Protein AF-0000000065800400 (afdb_homodimer)

Radius of gyration: 16.88 Å; Cα contacts (8 Å, |Δi|>4): 220; chains: 2; bounding box: 20×53×29 Å

Foldseek 3Di:
DLLVQLVVLLVVLVVQLVVQLVVLVVVLVVVCVVPVVCNPVSVVVSVVRSVVSSVVSVVSNVVSVVSNVD/DLLVVLVVLLVVLVVQLVVQLVVLVVVLVVVCVVPVVCNPVSVVVSVVRSVVSSVVSVVSNVVSVVSVVD

Solvent-accessible surface area (backbone atoms only — not comparable to full-atom values): 6347 Å² total; per-residue (Å²): 102,29,61,57,13,13,48,51,4,32,50,36,6,50,52,16,30,53,52,17,44,49,49,33,52,50,38,38,52,53,33,27,74,76,38,65,87,44,37,64,63,43,48,51,50,41,65,53,40,43,59,63,19,34,51,43,12,52,51,16,37,52,50,15,53,53,34,54,74,92,109,37,46,38,52,15,16,49,38,21,5,51,20,5,27,52,23,2,46,50,33,21,51,47,44,28,52,38,43,53,45,30,62,74,38,63,90,44,39,67,60,41,50,53,49,40,63,54,49,40,58,61,52,36,49,60,26,53,50,34,39,50,50,16,53,53,32,58,72,90

Organism: Halalkalibacterium halodurans (strain ATCC BAA-125 / DSM 18197 / FERM 7344 / JCM 9153 / C-125) (NCBI:txid272558)

Nearest PDB structures (foldseek):
  4cbk-assembly1_A  TM=9.970E-01  e=1.842E-07  Alkalihalophilus pseudofirmus OF4
  4cbk-assembly1_C  TM=9.980E-01  e=1.959E-07  Alkalihalophilus pseudofirmus OF4
  3zo6-assembly1_F  TM=9.795E-01  e=3.013E-07  Alkalihalophilus pseudofirmus OF4
  6n2d-assembly1_c2  TM=9.740E-01  e=7.378E-06  Bacillus sp. PS3
  6n2d-assembly1_c3  TM=9.505E-01  e=1.003E-05  Bacillus sp. PS3

Structure (mmCIF, N/CA/C/O backbone):
data_AF-0000000065800400-model_v1
#
loop_
_entity.id
_entity.type
_entity.pdbx_description
1 polymer 'ATP synthase subunit c'
#
loop_
_atom_site.group_PDB
_atom_site.id
_atom_site.type_symbol
_atom_site.label_atom_id
_atom_site.label_alt_id
_atom_site.label_comp_id
_atom_site.label_asym_id
_atom_site.label_entity_id
_atom_site.label_seq_id
_atom_site.pdbx_PDB_ins_code
_atom_site.Cartn_x
_atom_site.Cartn_y
_atom_site.Cartn_z
_atom_site.occupancy
_atom_site.B_iso_or_equiv
_atom_site.auth_seq_id
_atom_site.auth_comp_id
_atom_site.auth_asym_id
_atom_site.auth_atom_id
_atom_site.pdbx_PDB_model_num
ATOM 1 N N . MET A 1 1 ? -4.102 -26.75 -3.16 1 82 1 MET A N 1
ATOM 2 C CA . MET A 1 1 ? -2.871 -25.984 -2.945 1 82 1 MET A CA 1
ATOM 3 C C . MET A 1 1 ? -2.996 -24.578 -3.512 1 82 1 MET A C 1
ATOM 5 O O . MET A 1 1 ? -2.715 -23.594 -2.82 1 82 1 MET A O 1
ATOM 9 N N . ASN A 1 2 ? -3.719 -24.391 -4.633 1 87.25 2 ASN A N 1
ATOM 10 C CA . ASN A 1 2 ? -3.908 -23.094 -5.25 1 87.25 2 ASN A CA 1
ATOM 11 C C . ASN A 1 2 ? -4.832 -22.203 -4.414 1 87.25 2 ASN A C 1
ATOM 13 O O . ASN A 1 2 ? -4.566 -21.016 -4.234 1 87.25 2 ASN A O 1
ATOM 17 N N . LEU A 1 3 ? -5.922 -22.891 -3.859 1 91.31 3 LEU A N 1
ATOM 18 C CA . LEU A 1 3 ? -6.871 -22.109 -3.062 1 91.31 3 LEU A CA 1
ATOM 19 C C . LEU A 1 3 ? -6.207 -21.578 -1.793 1 91.31 3 LEU A C 1
ATOM 21 O O . LEU A 1 3 ? -6.449 -20.438 -1.392 1 91.31 3 LEU A O 1
ATOM 25 N N . LEU A 1 4 ? -5.48 -22.422 -1.226 1 94.19 4 LEU A N 1
ATOM 26 C CA . LEU A 1 4 ? -4.789 -22.016 -0.004 1 94.19 4 LEU A CA 1
ATOM 27 C C . LEU A 1 4 ? -3.787 -20.906 -0.287 1 94.19 4 LEU A C 1
ATOM 29 O O . LEU A 1 4 ? -3.725 -19.922 0.448 1 94.19 4 LEU A O 1
ATOM 33 N N . ALA A 1 5 ? -2.986 -21.062 -1.292 1 95.38 5 ALA A N 1
ATOM 34 C CA . ALA A 1 5 ? -2.002 -20.062 -1.685 1 95.38 5 ALA A CA 1
ATOM 35 C C . ALA A 1 5 ? -2.674 -18.719 -1.999 1 95.38 5 ALA A C 1
ATOM 37 O O . ALA A 1 5 ? -2.215 -17.672 -1.555 1 95.38 5 ALA A O 1
ATOM 38 N N . ALA A 1 6 ? -3.75 -18.781 -2.635 1 96.19 6 ALA A N 1
ATOM 39 C CA . ALA A 1 6 ? -4.504 -17.578 -2.998 1 96.19 6 ALA A CA 1
ATOM 40 C C . ALA A 1 6 ? -5.074 -16.906 -1.759 1 96.19 6 ALA A C 1
ATOM 42 O O . ALA A 1 6 ? -5.016 -15.672 -1.635 1 96.19 6 ALA A O 1
ATOM 43 N N . GLY A 1 7 ? -5.617 -17.719 -0.925 1 96.94 7 GLY A N 1
ATOM 44 C CA . GLY A 1 7 ? -6.172 -17.188 0.31 1 96.94 7 GLY A CA 1
ATOM 45 C C . GLY A 1 7 ? -5.145 -16.469 1.167 1 96.94 7 GLY A C 1
ATOM 46 O O . GLY A 1 7 ? -5.418 -15.398 1.703 1 96.94 7 GLY A O 1
ATOM 47 N N . ILE A 1 8 ? -4.102 -17.031 1.375 1 96.75 8 ILE A N 1
ATOM 48 C CA . ILE A 1 8 ? -3.033 -16.438 2.174 1 96.75 8 ILE A CA 1
ATOM 49 C C . ILE A 1 8 ? -2.564 -15.133 1.529 1 96.75 8 ILE A C 1
ATOM 51 O O . ILE A 1 8 ? -2.43 -14.109 2.207 1 96.75 8 ILE A O 1
ATOM 55 N N . ALA A 1 9 ? -2.322 -15.164 0.234 1 96.94 9 ALA A N 1
ATOM 56 C CA . ALA A 1 9 ? -1.898 -13.961 -0.485 1 96.94 9 ALA A CA 1
ATOM 57 C C . ALA A 1 9 ? -2.912 -12.836 -0.318 1 96.94 9 ALA A C 1
ATOM 59 O O . ALA A 1 9 ? -2.545 -11.711 0.033 1 96.94 9 ALA A O 1
ATOM 60 N N . ALA A 1 10 ? -4.145 -13.18 -0.503 1 97.56 10 ALA A N 1
ATOM 61 C CA . ALA A 1 10 ? -5.207 -12.18 -0.395 1 97.56 10 ALA A CA 1
ATOM 62 C C . ALA A 1 10 ? -5.332 -11.664 1.035 1 97.56 10 ALA A C 1
ATOM 64 O O . ALA A 1 10 ? -5.52 -10.469 1.255 1 97.56 10 ALA A O 1
ATOM 65 N N . GLY A 1 11 ? -5.297 -12.539 1.942 1 98 11 GLY A N 1
ATOM 66 C CA . GLY A 1 11 ? -5.395 -12.156 3.344 1 98 11 GLY A CA 1
ATOM 67 C C . GLY A 1 11 ? -4.297 -11.211 3.781 1 98 11 GLY A C 1
ATOM 68 O O . GLY 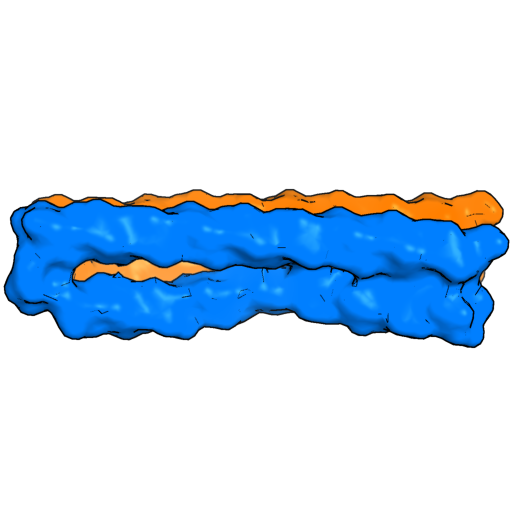A 1 11 ? -4.57 -10.172 4.395 1 98 11 GLY A O 1
ATOM 69 N N . LEU A 1 12 ? -3.135 -11.492 3.529 1 98.06 12 LEU A N 1
ATOM 70 C CA . LEU A 1 12 ? -2.002 -10.648 3.879 1 98.06 12 LEU A CA 1
ATOM 71 C C . LEU A 1 12 ? -2.094 -9.297 3.174 1 98.06 12 LEU A C 1
ATOM 73 O O . LEU A 1 12 ? -1.798 -8.258 3.77 1 98.06 12 LEU A O 1
ATOM 77 N N . ALA A 1 13 ? -2.477 -9.359 1.944 1 98 13 ALA A N 1
ATOM 78 C CA . ALA A 1 13 ? -2.658 -8.117 1.19 1 98 13 ALA A CA 1
ATOM 79 C C 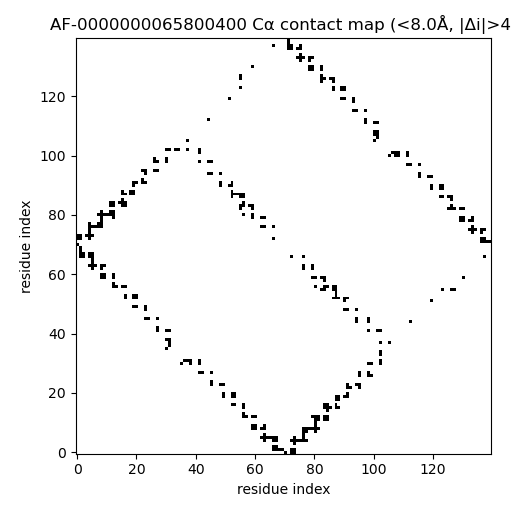. ALA A 1 13 ? -3.701 -7.223 1.852 1 98 13 ALA A C 1
ATOM 81 O O . ALA A 1 13 ? -3.492 -6.016 1.993 1 98 13 ALA A O 1
ATOM 82 N N . ALA A 1 14 ? -4.801 -7.805 2.281 1 97.69 14 ALA A N 1
ATOM 83 C CA . ALA A 1 14 ? -5.887 -7.066 2.922 1 97.69 14 ALA A CA 1
ATOM 84 C C . ALA A 1 14 ? -5.43 -6.461 4.246 1 97.69 14 ALA A C 1
ATOM 86 O O . ALA A 1 14 ? -5.73 -5.301 4.543 1 97.69 14 ALA A O 1
ATOM 87 N N . VAL A 1 15 ? -4.742 -7.203 4.965 1 97.94 15 VAL A N 1
ATOM 88 C CA . VAL A 1 15 ? -4.242 -6.73 6.25 1 97.94 15 VAL A CA 1
ATOM 89 C C . VAL A 1 15 ? -3.258 -5.582 6.031 1 97.94 15 VAL A C 1
ATOM 91 O O . VAL A 1 15 ? -3.367 -4.535 6.672 1 97.94 15 VAL A O 1
ATOM 94 N N . GLY A 1 16 ? -2.396 -5.777 5.125 1 97.56 16 GLY A N 1
ATOM 95 C CA . GLY A 1 16 ? -1.432 -4.734 4.816 1 97.56 16 GLY A CA 1
ATOM 96 C C . GLY A 1 16 ? -2.076 -3.439 4.355 1 97.56 16 GLY A C 1
ATOM 97 O O . GLY A 1 16 ? -1.75 -2.363 4.863 1 97.56 16 GLY A O 1
ATOM 98 N N . GLY A 1 17 ? -2.961 -3.49 3.498 1 97.94 17 GLY A N 1
ATOM 99 C CA . GLY A 1 17 ? -3.668 -2.314 3.018 1 97.94 17 GLY A CA 1
ATOM 100 C C . GLY A 1 17 ? -4.477 -1.62 4.098 1 97.94 17 GLY A C 1
ATOM 101 O O . GLY A 1 17 ? -4.453 -0.392 4.203 1 97.94 17 GLY A O 1
ATOM 102 N N . ALA A 1 18 ? -5.156 -2.375 4.91 1 98.19 18 ALA A N 1
ATOM 103 C CA . ALA A 1 18 ? -5.984 -1.818 5.977 1 98.19 18 ALA A CA 1
ATOM 104 C C . ALA A 1 18 ? -5.133 -1.064 6.996 1 98.19 18 ALA A C 1
ATOM 106 O O . ALA A 1 18 ? -5.508 0.023 7.441 1 98.19 18 ALA A O 1
ATOM 107 N N . ILE A 1 19 ? -4.082 -1.542 7.32 1 98.25 19 ILE A N 1
ATOM 108 C CA . ILE A 1 19 ? -3.182 -0.92 8.289 1 98.25 19 ILE A CA 1
ATOM 109 C C . ILE A 1 19 ? -2.609 0.37 7.703 1 98.25 19 ILE A C 1
ATOM 111 O O . ILE A 1 19 ? -2.545 1.394 8.391 1 98.25 19 ILE A O 1
ATOM 115 N N . ALA A 1 20 ? -2.221 0.246 6.492 1 98.38 20 ALA A N 1
ATOM 116 C CA . ALA A 1 20 ? -1.66 1.422 5.832 1 98.38 20 ALA A CA 1
ATOM 117 C C . ALA A 1 20 ? -2.656 2.578 5.832 1 98.38 20 ALA A C 1
ATOM 119 O O . ALA A 1 20 ? -2.305 3.707 6.18 1 98.38 20 ALA A O 1
ATOM 120 N N . VAL A 1 21 ? -3.857 2.336 5.504 1 98.62 21 VAL A N 1
ATOM 121 C CA . VAL A 1 21 ? -4.898 3.357 5.461 1 98.62 21 VAL A CA 1
ATOM 122 C C . VAL A 1 21 ? -5.141 3.91 6.863 1 98.62 21 VAL A C 1
ATOM 124 O O . VAL A 1 21 ? -5.266 5.121 7.047 1 98.62 21 VAL A O 1
ATOM 127 N N . ALA A 1 22 ? -5.172 3.043 7.801 1 98.75 22 ALA A N 1
ATOM 128 C CA . ALA A 1 22 ? -5.422 3.459 9.18 1 98.75 22 ALA A CA 1
ATOM 129 C C . ALA A 1 22 ? -4.348 4.43 9.656 1 98.75 22 ALA A C 1
ATOM 131 O O . ALA A 1 22 ? -4.656 5.438 10.297 1 98.75 22 ALA A O 1
ATOM 132 N N . ILE A 1 23 ? -3.123 4.223 9.352 1 98.75 23 ILE A N 1
ATOM 133 C CA . ILE A 1 23 ? -2.004 5.059 9.773 1 98.75 23 ILE A CA 1
ATOM 134 C C . ILE A 1 23 ? -2.109 6.434 9.117 1 98.75 23 ILE A C 1
ATOM 136 O O . ILE A 1 23 ? -1.953 7.461 9.789 1 98.75 23 ILE A O 1
ATOM 140 N N . ILE A 1 24 ? -2.418 6.484 7.91 1 98.81 24 ILE A N 1
ATOM 141 C CA . ILE A 1 24 ? -2.494 7.734 7.168 1 98.81 24 ILE A CA 1
ATOM 142 C C . ILE A 1 24 ? -3.678 8.562 7.664 1 98.81 24 ILE A C 1
ATOM 144 O O . ILE A 1 24 ? -3.545 9.758 7.914 1 98.81 24 ILE A O 1
ATOM 148 N N . VAL A 1 25 ? -4.754 7.918 7.828 1 98.81 25 VAL A N 1
ATOM 149 C CA . VAL A 1 25 ? -5.945 8.625 8.281 1 98.81 25 VAL A CA 1
ATOM 150 C C . VAL A 1 25 ? -5.738 9.125 9.711 1 98.81 25 VAL A C 1
ATOM 152 O O . VAL A 1 25 ? -6.105 10.25 10.039 1 98.81 25 VAL A O 1
ATOM 155 N N . LYS A 1 26 ? -5.121 8.273 10.508 1 98.81 26 LYS A N 1
ATOM 156 C CA . LYS A 1 26 ? -4.836 8.688 11.875 1 98.81 26 LYS A CA 1
ATOM 157 C C . LYS A 1 26 ? -3.961 9.938 11.906 1 98.81 26 LYS A C 1
ATOM 159 O O . LYS A 1 26 ? -4.242 10.883 12.641 1 98.81 26 LYS A O 1
ATOM 164 N N . ALA A 1 27 ? -2.943 9.969 11.148 1 98.81 27 ALA A N 1
ATOM 165 C CA . ALA A 1 27 ? -2.043 11.117 11.094 1 98.81 27 ALA A CA 1
ATOM 166 C C . ALA A 1 27 ? -2.775 12.367 10.609 1 98.81 27 ALA A C 1
ATOM 168 O O . ALA A 1 27 ? -2.516 13.469 11.094 1 98.81 27 ALA A O 1
ATOM 169 N N . THR A 1 28 ? -3.623 12.203 9.672 1 98.81 28 THR A N 1
ATOM 170 C CA . THR A 1 28 ? -4.41 13.32 9.148 1 98.81 28 THR A CA 1
ATOM 171 C C . THR A 1 28 ? -5.336 13.875 10.234 1 98.81 28 THR A C 1
ATOM 173 O O . THR A 1 28 ? -5.422 15.094 10.414 1 98.81 28 THR A O 1
ATOM 176 N N . LEU A 1 29 ? -6.012 13.008 10.953 1 98.69 29 LEU A N 1
ATOM 177 C CA . LEU A 1 29 ? -6.934 13.414 12.008 1 98.69 29 LEU A CA 1
ATOM 178 C C . LEU A 1 29 ? -6.195 14.164 13.109 1 98.69 29 LEU A C 1
ATOM 180 O O . LEU A 1 29 ? -6.664 15.203 13.578 1 98.69 29 LEU A O 1
ATOM 184 N N . GLU A 1 30 ? -5.105 13.609 13.414 1 98.62 30 GLU A N 1
ATOM 185 C CA . GLU A 1 30 ? -4.285 14.258 14.438 1 98.62 30 GLU A CA 1
ATOM 186 C C . GLU A 1 30 ? -3.787 15.617 13.961 1 98.62 30 GLU A C 1
ATOM 188 O O . GLU A 1 30 ? -3.775 16.578 14.734 1 98.62 30 GLU A O 1
ATOM 193 N N . GLY A 1 31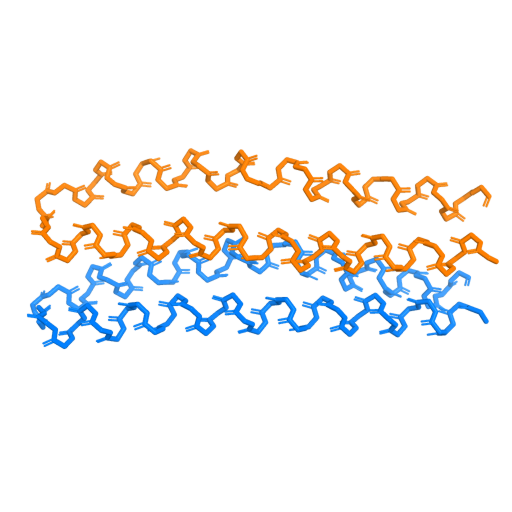 ? -3.381 15.695 12.766 1 98.31 31 GLY A N 1
ATOM 194 C CA . GLY A 1 31 ? -2.938 16.953 12.188 1 98.31 31 GLY A CA 1
ATOM 195 C C . GLY A 1 31 ? -4.031 18 12.133 1 98.31 31 GLY A C 1
ATOM 196 O O . GLY A 1 31 ? -3.807 19.156 12.492 1 98.31 31 GLY A O 1
ATOM 197 N N . VAL A 1 32 ? -5.16 17.641 11.75 1 98.31 32 VAL A N 1
ATOM 198 C CA . VAL A 1 32 ? -6.285 18.562 11.625 1 98.31 32 VAL A CA 1
ATOM 199 C C . VAL A 1 32 ? -6.703 19.062 13.008 1 98.31 32 VAL A C 1
ATOM 201 O O . VAL A 1 32 ? -7.078 20.219 13.172 1 98.31 32 VAL A O 1
ATOM 204 N N . THR A 1 33 ? -6.676 18.188 14.008 1 97.88 33 THR A N 1
ATOM 205 C CA . THR A 1 33 ? -7.023 18.562 15.375 1 97.88 33 THR A CA 1
ATOM 206 C C . THR A 1 33 ? -6.043 19.594 15.914 1 97.88 33 THR A C 1
ATOM 208 O O . THR A 1 33 ? -6.438 20.516 16.641 1 97.88 33 THR A O 1
ATOM 211 N N . ARG A 1 34 ? -4.84 19.547 15.5 1 96.56 34 ARG A N 1
ATOM 212 C CA . ARG A 1 34 ? -3.785 20.422 15.969 1 96.56 34 ARG A CA 1
ATOM 213 C C . ARG A 1 34 ? -3.799 21.75 15.211 1 96.56 34 ARG A C 1
ATOM 215 O O . ARG A 1 34 ? -3.49 22.797 15.773 1 96.56 34 ARG A O 1
ATOM 222 N N . GLN A 1 35 ? -4.129 21.688 13.914 1 97.44 35 GLN A N 1
ATOM 223 C CA . GLN A 1 35 ? -4.148 22.828 13.008 1 97.44 35 GLN A CA 1
ATOM 224 C C . GLN A 1 35 ? -5.379 22.797 12.109 1 97.44 35 GLN A C 1
ATOM 226 O O . GLN A 1 35 ? -5.281 22.484 10.922 1 97.44 35 GLN A O 1
ATOM 231 N N . PRO A 1 36 ? -6.5 23.156 12.602 1 97.44 36 PRO A N 1
ATOM 232 C CA . PRO A 1 36 ? -7.762 23.062 11.859 1 97.44 36 PRO A CA 1
ATOM 233 C C . PRO A 1 36 ? -7.754 23.891 10.586 1 97.44 36 PRO A C 1
ATOM 235 O O . PRO A 1 36 ? -8.477 23.578 9.633 1 97.44 36 PRO A O 1
ATOM 238 N N . GLU A 1 37 ? -6.891 24.781 10.461 1 97 37 GLU A N 1
ATOM 239 C CA . GLU A 1 37 ? -6.82 25.641 9.289 1 97 37 GLU A CA 1
ATOM 240 C C . GLU A 1 37 ? -6.195 24.922 8.102 1 97 37 GLU A C 1
ATOM 242 O O . GLU A 1 37 ? -6.316 25.375 6.957 1 97 37 GLU A O 1
ATOM 247 N N . LEU A 1 38 ? -5.453 23.828 8.398 1 97.19 38 LEU A N 1
ATOM 248 C CA . LEU A 1 38 ? -4.777 23.078 7.344 1 97.19 38 LEU A CA 1
ATOM 249 C C . LEU A 1 38 ? -5.613 21.875 6.91 1 97.19 38 LEU A C 1
ATOM 251 O O . LEU A 1 38 ? -5.109 20.984 6.238 1 97.19 38 LEU A O 1
ATOM 255 N N . ARG A 1 39 ? -6.828 21.797 7.301 1 98.25 39 ARG A N 1
ATOM 256 C CA . ARG A 1 39 ? -7.664 20.641 6.996 1 98.25 39 ARG A CA 1
ATOM 257 C C . ARG A 1 39 ? -7.656 20.328 5.504 1 98.25 39 ARG A C 1
ATOM 259 O O . ARG A 1 39 ? -7.512 19.172 5.105 1 98.25 39 ARG A O 1
ATOM 266 N N . GLY A 1 40 ? -7.727 21.359 4.789 1 98.19 40 GLY A N 1
ATOM 267 C CA . GLY A 1 40 ? -7.742 21.141 3.352 1 98.19 40 GLY A CA 1
ATOM 268 C C . GLY A 1 40 ? -6.453 20.547 2.824 1 98.19 40 GLY A C 1
ATOM 269 O O . GLY A 1 40 ? -6.48 19.578 2.059 1 98.19 40 GLY A O 1
ATOM 270 N N . SER A 1 41 ? -5.348 21.109 3.217 1 97.56 41 SER A N 1
ATOM 271 C CA . SER A 1 41 ? -4.047 20.625 2.77 1 97.56 41 SER A CA 1
ATOM 272 C C . SER A 1 41 ? -3.787 19.203 3.254 1 97.56 41 SER A C 1
ATOM 274 O O . SER A 1 41 ? -3.32 18.359 2.488 1 97.56 41 SER A O 1
ATOM 276 N N . LEU A 1 42 ? -4.152 18.969 4.488 1 98.31 42 LEU A N 1
ATOM 277 C CA . LEU A 1 42 ? -3.908 17.641 5.059 1 98.31 42 LEU A CA 1
ATOM 278 C C . LEU A 1 42 ? -4.824 16.594 4.426 1 98.31 42 LEU A C 1
ATOM 280 O O . LEU A 1 42 ? -4.406 15.461 4.191 1 98.31 42 LEU A O 1
ATOM 284 N N . GLN A 1 43 ? -6.035 17.016 4.129 1 98.56 43 GLN A N 1
ATOM 285 C CA . GLN A 1 43 ? -6.957 16.109 3.445 1 98.56 43 GLN A CA 1
ATOM 286 C C . GLN A 1 43 ? -6.465 15.781 2.037 1 98.56 43 GLN A C 1
ATOM 288 O O . GLN A 1 43 ? -6.59 14.641 1.579 1 98.56 43 GLN A O 1
ATOM 293 N N . THR A 1 44 ? -5.906 16.734 1.377 1 98.25 44 THR A N 1
ATOM 294 C CA . THR A 1 44 ? -5.352 16.516 0.046 1 98.25 44 THR A CA 1
ATOM 295 C C . THR A 1 44 ? -4.203 15.508 0.102 1 98.25 44 THR A C 1
ATOM 297 O O . THR A 1 44 ? -4.141 14.586 -0.712 1 98.25 44 THR A O 1
ATOM 300 N N . LEU A 1 45 ? -3.408 15.688 1.077 1 98.06 45 LEU A N 1
ATOM 301 C CA . LEU A 1 45 ? -2.283 14.773 1.252 1 98.06 45 LEU A CA 1
ATOM 302 C C . LEU A 1 45 ? -2.77 13.367 1.59 1 98.06 45 LEU A C 1
ATOM 304 O O . LEU A 1 45 ? -2.189 12.383 1.133 1 98.06 45 LEU A O 1
ATOM 308 N N . MET A 1 46 ? -3.781 13.305 2.381 1 98.56 46 MET A N 1
ATOM 309 C CA . MET A 1 46 ? -4.363 12.016 2.727 1 98.56 46 MET A CA 1
ATOM 310 C C . MET A 1 46 ? -4.879 11.297 1.483 1 98.56 46 MET A C 1
ATOM 312 O O . MET A 1 46 ? -4.617 10.109 1.293 1 98.56 46 MET A O 1
ATOM 316 N N . PHE A 1 47 ? -5.562 11.992 0.604 1 98.44 47 PHE A N 1
ATOM 317 C CA . PHE A 1 47 ? -6.168 11.422 -0.592 1 98.44 47 PHE A CA 1
ATOM 318 C C . PHE A 1 47 ? -5.098 10.977 -1.582 1 98.44 47 PHE A C 1
ATOM 320 O O . PHE A 1 47 ? -5.289 10 -2.316 1 98.44 47 PHE A O 1
ATOM 327 N N . ILE A 1 48 ? -4.004 11.625 -1.553 1 97.75 48 ILE A N 1
ATOM 328 C CA . ILE A 1 48 ? -2.879 11.242 -2.4 1 97.75 48 ILE A CA 1
ATOM 329 C C . ILE A 1 48 ? -2.18 10.023 -1.811 1 97.75 48 ILE A C 1
ATOM 331 O O . ILE A 1 48 ? -1.895 9.055 -2.523 1 97.75 48 ILE A O 1
ATOM 335 N N . GLY A 1 49 ? -2.012 10.125 -0.479 1 98.12 49 GLY A N 1
ATOM 336 C CA . GLY A 1 49 ? -1.228 9.117 0.207 1 98.12 49 GLY A CA 1
ATOM 337 C C . GLY A 1 49 ? -1.919 7.766 0.268 1 98.12 49 GLY A C 1
ATOM 338 O O . GLY A 1 49 ? -1.271 6.723 0.142 1 98.12 49 GLY A O 1
ATOM 339 N N . VAL A 1 50 ? -3.242 7.758 0.403 1 98.25 50 VAL A N 1
ATOM 340 C CA . VAL A 1 50 ? -3.994 6.52 0.594 1 98.25 50 VAL A CA 1
ATOM 341 C C . VAL A 1 50 ? -3.922 5.672 -0.673 1 98.25 50 VAL A C 1
ATOM 343 O O . VAL A 1 50 ? -3.561 4.492 -0.619 1 98.25 50 VAL A O 1
ATOM 346 N N . PRO A 1 51 ? -4.188 6.223 -1.815 1 97.56 51 PRO A N 1
ATOM 347 C CA . PRO A 1 51 ? -4.07 5.387 -3.012 1 97.56 51 PRO A CA 1
ATOM 348 C C . PRO A 1 51 ? -2.646 4.887 -3.244 1 97.56 51 PRO A C 1
ATOM 350 O O . PRO A 1 51 ? -2.453 3.773 -3.738 1 97.56 51 PRO A O 1
ATOM 353 N N . LEU A 1 52 ? -1.594 5.688 -2.92 1 96.62 52 LEU A N 1
ATOM 354 C CA . LEU A 1 52 ? -0.198 5.285 -3.07 1 96.62 52 LEU A CA 1
ATOM 355 C C . LEU A 1 52 ? 0.117 4.074 -2.197 1 96.62 52 LEU A C 1
ATOM 357 O O . LEU A 1 52 ? 0.814 3.156 -2.633 1 96.62 52 LEU A O 1
ATOM 361 N N . ALA A 1 53 ? -0.502 4.07 -1.047 1 97.38 53 ALA A N 1
ATOM 362 C CA . ALA A 1 53 ? -0.269 2.986 -0.095 1 97.38 53 ALA A CA 1
ATOM 363 C C . ALA A 1 53 ? -0.974 1.707 -0.536 1 97.38 53 ALA A C 1
ATOM 365 O O . ALA A 1 53 ? -0.567 0.605 -0.159 1 97.38 53 ALA A O 1
ATOM 366 N N . GLU A 1 54 ? -2.002 1.809 -1.327 1 97.25 54 GLU A N 1
ATOM 367 C CA . GLU A 1 54 ? -2.82 0.666 -1.722 1 97.25 54 GLU A CA 1
ATOM 368 C C . GLU A 1 54 ? -2.266 -0.002 -2.977 1 97.25 54 GLU A C 1
ATOM 370 O O . GLU A 1 54 ? -2.705 -1.091 -3.352 1 97.25 54 GLU A O 1
ATOM 375 N N . ALA A 1 55 ? -1.271 0.542 -3.629 1 96.44 55 ALA A N 1
ATOM 376 C CA . ALA A 1 55 ? -0.764 0.055 -4.91 1 96.44 55 ALA A CA 1
ATOM 377 C C . ALA A 1 55 ? -0.28 -1.388 -4.797 1 96.44 55 ALA A C 1
ATOM 379 O O . ALA A 1 55 ? -0.706 -2.254 -5.562 1 96.44 55 ALA A O 1
ATOM 380 N N . VAL A 1 56 ? 0.497 -1.696 -3.842 1 96.31 56 VAL A N 1
ATOM 381 C CA . VAL A 1 56 ? 1.106 -3.014 -3.703 1 96.31 56 VAL A CA 1
ATOM 382 C C . VAL A 1 56 ? 0.064 -4.016 -3.213 1 96.31 56 VAL A C 1
ATOM 384 O O . VAL A 1 56 ? -0.046 -5.121 -3.75 1 96.31 56 VAL A O 1
ATOM 387 N N . PRO A 1 57 ? -0.729 -3.646 -2.207 1 97.88 57 PRO A N 1
ATOM 388 C CA . PRO A 1 57 ? -1.789 -4.57 -1.802 1 97.88 57 PRO A CA 1
ATOM 389 C C . PRO A 1 57 ? -2.709 -4.957 -2.957 1 97.88 57 PRO A C 1
ATOM 391 O O . PRO A 1 57 ? -3.098 -6.121 -3.08 1 97.88 57 PRO A O 1
ATOM 394 N N . ILE A 1 58 ? -3.125 -4.012 -3.77 1 97.25 58 ILE A N 1
ATOM 395 C CA . ILE A 1 58 ? -4.004 -4.293 -4.898 1 97.25 58 ILE A CA 1
ATOM 396 C C . ILE A 1 58 ? -3.322 -5.266 -5.855 1 97.25 58 ILE A C 1
ATOM 398 O O . ILE A 1 58 ? -3.938 -6.234 -6.309 1 97.25 58 ILE A O 1
ATOM 402 N N . ILE A 1 59 ? -2.02 -5.027 -6.148 1 95.94 59 ILE A N 1
ATOM 403 C CA . ILE A 1 59 ? -1.272 -5.914 -7.035 1 95.94 59 ILE A CA 1
ATOM 404 C C . ILE A 1 59 ? -1.238 -7.32 -6.441 1 95.94 59 ILE A C 1
ATOM 406 O O . ILE A 1 59 ? -1.412 -8.312 -7.16 1 95.94 59 ILE A O 1
ATOM 410 N N . ALA A 1 60 ? -1.036 -7.441 -5.199 1 97.19 60 ALA A N 1
ATOM 411 C CA . ALA A 1 60 ? -0.994 -8.734 -4.527 1 97.19 60 ALA A CA 1
ATOM 412 C C . ALA A 1 60 ? -2.338 -9.453 -4.6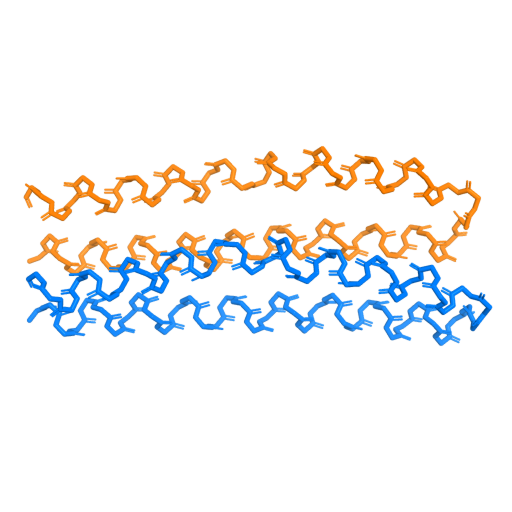29 1 97.19 60 ALA A C 1
ATOM 414 O O . ALA A 1 60 ? -2.391 -10.68 -4.723 1 97.19 60 ALA A O 1
ATOM 415 N N . ILE A 1 61 ? -3.422 -8.734 -4.566 1 97.12 61 ILE A N 1
ATOM 416 C CA . ILE A 1 61 ? -4.75 -9.32 -4.719 1 97.12 61 ILE A CA 1
ATOM 417 C C . ILE A 1 61 ? -4.91 -9.883 -6.133 1 97.12 61 ILE A C 1
ATOM 419 O O . ILE A 1 61 ? -5.473 -10.961 -6.32 1 97.12 61 ILE A O 1
ATOM 423 N N . VAL A 1 62 ? -4.426 -9.109 -7.047 1 95.88 62 VAL A N 1
ATOM 424 C CA . VAL A 1 62 ? -4.465 -9.586 -8.422 1 95.88 62 VAL A CA 1
ATOM 425 C C . VAL A 1 62 ? -3.682 -10.898 -8.531 1 95.88 62 VAL A C 1
ATOM 427 O O . VAL A 1 62 ? -4.152 -11.859 -9.148 1 95.88 62 VAL A O 1
ATOM 430 N N . VAL A 1 63 ? -2.529 -10.922 -7.926 1 95 63 VAL A N 1
ATOM 431 C CA . VAL A 1 63 ? -1.715 -12.133 -7.918 1 95 63 VAL A CA 1
ATOM 432 C C . VAL A 1 63 ? -2.488 -13.273 -7.262 1 95 63 VAL A C 1
ATOM 434 O O . VAL A 1 63 ? -2.438 -14.414 -7.723 1 95 63 VAL A O 1
ATOM 437 N N . SER A 1 64 ? -3.162 -12.984 -6.199 1 95.69 64 SER A N 1
ATOM 438 C CA . SER A 1 64 ? -3.963 -13.992 -5.508 1 95.69 64 SER A CA 1
ATOM 439 C C . SER A 1 64 ? -5.027 -14.578 -6.43 1 95.69 64 SER A C 1
ATOM 441 O O . SER A 1 64 ? -5.285 -15.781 -6.395 1 95.69 64 SER A O 1
ATOM 443 N N . PHE A 1 65 ? -5.648 -13.68 -7.262 1 95.62 65 PHE A N 1
ATOM 444 C CA . PHE A 1 65 ? -6.656 -14.156 -8.203 1 95.62 65 PHE A CA 1
ATOM 445 C C . PHE A 1 65 ? -6.031 -15.078 -9.242 1 95.62 65 PHE A C 1
ATOM 447 O O . PHE A 1 65 ? -6.625 -16.094 -9.617 1 95.62 65 PHE A O 1
ATOM 454 N N . ILE A 1 66 ? -4.863 -14.703 -9.711 1 93.31 66 ILE A N 1
ATOM 455 C CA . ILE A 1 66 ? -4.16 -15.539 -10.68 1 93.31 66 ILE A CA 1
ATOM 456 C C . ILE A 1 66 ? -3.844 -16.906 -10.062 1 93.31 66 ILE A C 1
ATOM 458 O O . ILE A 1 66 ? -4.012 -17.938 -10.703 1 93.31 66 ILE A O 1
ATOM 462 N N . LEU A 1 67 ? -3.457 -16.953 -8.797 1 93.06 67 LEU A N 1
ATOM 463 C CA . LEU A 1 67 ? -3.143 -18.188 -8.078 1 93.06 67 LEU A CA 1
ATOM 464 C C . LEU A 1 67 ? -4.383 -19.062 -7.938 1 93.06 67 LEU A C 1
ATOM 466 O O . LEU A 1 67 ? -4.277 -20.281 -7.914 1 93.06 67 LEU A O 1
ATOM 470 N N . LEU A 1 68 ? -5.496 -18.344 -7.832 1 90.75 68 LEU A N 1
ATOM 471 C CA . LEU A 1 68 ? -6.762 -19.047 -7.66 1 90.75 68 LEU A CA 1
ATOM 472 C C . LEU A 1 68 ? -7.105 -19.859 -8.906 1 90.75 68 LEU A C 1
ATOM 474 O O . LEU A 1 68 ? -7.668 -20.938 -8.812 1 90.75 68 LEU A O 1
ATOM 478 N N . PHE A 1 69 ? -6.609 -19.344 -10 1 89.5 69 PHE A N 1
ATOM 479 C CA . PHE A 1 69 ? -7.027 -19.969 -11.242 1 89.5 69 PHE A CA 1
ATOM 480 C C . PHE A 1 69 ? -5.883 -20.75 -11.867 1 89.5 69 PHE A C 1
ATOM 482 O O . PHE A 1 69 ? -6.004 -21.25 -12.992 1 89.5 69 PHE A O 1
ATOM 489 N N . THR A 1 70 ? -4.801 -20.844 -11.266 1 83.19 70 THR A N 1
ATOM 490 C CA . THR A 1 70 ? -3.705 -21.672 -11.75 1 83.19 70 THR A CA 1
ATOM 491 C C . THR A 1 70 ? -3.635 -22.984 -10.984 1 83.19 70 THR A C 1
ATOM 493 O O . THR A 1 70 ? -3.992 -23.047 -9.805 1 83.19 70 THR A O 1
ATOM 496 N N . MET B 1 1 ? 3.795 -26.891 -3.816 1 82.38 1 MET B N 1
ATOM 497 C CA . MET B 1 1 ? 4.637 -26.125 -2.904 1 82.38 1 MET B CA 1
ATOM 498 C C . MET B 1 1 ? 4.988 -24.766 -3.5 1 82.38 1 MET B C 1
ATOM 500 O O . MET B 1 1 ? 4.902 -23.734 -2.818 1 82.38 1 MET B O 1
ATOM 504 N N . ASN B 1 2 ? 5.223 -24.703 -4.844 1 89.12 2 ASN B N 1
ATOM 505 C CA . ASN B 1 2 ? 5.59 -23.469 -5.52 1 89.12 2 ASN B CA 1
ATOM 506 C C . ASN B 1 2 ? 4.461 -22.453 -5.461 1 89.12 2 ASN B C 1
ATOM 508 O O . ASN B 1 2 ? 4.707 -21.25 -5.277 1 89.12 2 ASN B O 1
ATOM 512 N N . LEU B 1 3 ? 3.254 -22.984 -5.484 1 90.12 3 LEU B N 1
ATOM 513 C CA . LEU B 1 3 ? 2.129 -22.047 -5.469 1 90.12 3 LEU B CA 1
ATOM 514 C C . LEU B 1 3 ? 1.975 -21.406 -4.094 1 90.12 3 LEU B C 1
ATOM 516 O O . LEU B 1 3 ? 1.692 -20.219 -3.988 1 90.12 3 LEU B O 1
ATOM 520 N N . LEU B 1 4 ? 2.166 -22.234 -3.152 1 93.75 4 LEU B N 1
ATOM 521 C CA . LEU B 1 4 ? 2.078 -21.719 -1.79 1 93.75 4 LEU B CA 1
ATOM 522 C C . LEU B 1 4 ? 3.178 -20.688 -1.523 1 93.75 4 LEU B C 1
ATOM 524 O O . LEU B 1 4 ? 2.924 -19.656 -0.922 1 93.75 4 LEU B O 1
ATOM 528 N N . ALA B 1 5 ? 4.336 -21.016 -1.896 1 94.75 5 ALA B N 1
ATOM 529 C CA . ALA B 1 5 ? 5.469 -20.094 -1.745 1 94.75 5 ALA B CA 1
ATOM 530 C C . ALA B 1 5 ? 5.215 -18.781 -2.475 1 94.75 5 ALA B C 1
ATOM 532 O O . ALA B 1 5 ? 5.504 -17.703 -1.947 1 94.75 5 ALA B O 1
ATOM 533 N N . ALA B 1 6 ? 4.648 -18.844 -3.609 1 95.5 6 ALA B N 1
ATOM 534 C CA . ALA B 1 6 ? 4.332 -17.656 -4.395 1 95.5 6 ALA B CA 1
ATOM 535 C C . ALA B 1 6 ? 3.301 -16.781 -3.68 1 95.5 6 ALA B C 1
ATOM 537 O O . ALA B 1 6 ? 3.441 -15.562 -3.629 1 95.5 6 ALA B O 1
ATOM 538 N N . GLY B 1 7 ? 2.307 -17.531 -3.137 1 96 7 GLY B N 1
ATOM 539 C CA . GLY B 1 7 ? 1.279 -16.812 -2.406 1 96 7 GLY B CA 1
ATOM 540 C C . GLY B 1 7 ? 1.812 -16.094 -1.182 1 96 7 GLY B C 1
ATOM 541 O O . GLY B 1 7 ? 1.449 -14.938 -0.924 1 96 7 GLY B O 1
ATOM 542 N N . ILE B 1 8 ? 2.602 -16.672 -0.463 1 96.69 8 ILE B N 1
ATOM 543 C CA . ILE B 1 8 ? 3.189 -16.078 0.737 1 96.69 8 ILE B CA 1
ATOM 544 C C . ILE B 1 8 ? 4.102 -14.922 0.351 1 96.69 8 ILE B C 1
ATOM 546 O O . ILE B 1 8 ? 4.059 -13.859 0.97 1 96.69 8 ILE B O 1
ATOM 550 N N . ALA B 1 9 ? 4.914 -15.109 -0.666 1 96.69 9 ALA B N 1
ATOM 551 C CA . ALA B 1 9 ? 5.82 -14.062 -1.134 1 96.69 9 ALA B CA 1
ATOM 552 C C . ALA B 1 9 ? 5.051 -12.82 -1.565 1 96.69 9 ALA B C 1
ATOM 554 O O . ALA B 1 9 ? 5.383 -11.703 -1.162 1 96.69 9 ALA B O 1
ATOM 555 N N . ALA B 1 10 ? 3.996 -13.016 -2.285 1 96.88 10 ALA B N 1
ATOM 556 C CA . ALA B 1 10 ? 3.178 -11.898 -2.75 1 96.88 10 ALA B CA 1
ATOM 557 C C . ALA B 1 10 ? 2.488 -11.203 -1.581 1 96.88 10 ALA B C 1
ATOM 559 O O . ALA B 1 10 ? 2.451 -9.969 -1.521 1 96.88 10 ALA B O 1
ATOM 560 N N . GLY B 1 11 ? 1.977 -11.992 -0.704 1 97.62 11 GLY B N 1
ATOM 561 C CA . GLY B 1 11 ? 1.312 -11.438 0.463 1 97.62 11 GLY B CA 1
ATOM 562 C C . GLY B 1 11 ? 2.236 -10.617 1.342 1 97.62 11 GLY B C 1
ATOM 563 O O . GLY B 1 11 ? 1.887 -9.508 1.76 1 97.62 11 GLY B O 1
ATOM 564 N N . LEU B 1 12 ? 3.363 -11.117 1.63 1 97.69 12 LEU B N 1
ATOM 565 C CA . LEU B 1 12 ? 4.344 -10.406 2.447 1 97.69 12 LEU B CA 1
ATOM 566 C C . LEU B 1 12 ? 4.805 -9.125 1.759 1 97.69 12 LEU B C 1
ATOM 568 O O . LEU B 1 12 ? 5.039 -8.109 2.418 1 97.69 12 LEU B O 1
ATOM 572 N N . ALA B 1 13 ? 4.969 -9.203 0.464 1 97.81 13 ALA B N 1
ATOM 573 C CA . ALA B 1 13 ? 5.309 -8.016 -0.31 1 97.81 13 ALA B CA 1
ATOM 574 C C . ALA B 1 13 ? 4.254 -6.922 -0.127 1 97.81 13 ALA B C 1
ATOM 576 O O . ALA B 1 13 ? 4.594 -5.75 0.043 1 97.81 13 ALA B O 1
ATOM 577 N N . ALA B 1 14 ? 3.053 -7.312 -0.095 1 97.88 14 ALA B N 1
ATOM 578 C CA . ALA B 1 14 ? 1.944 -6.371 0.052 1 97.88 14 ALA B CA 1
ATOM 579 C C . ALA B 1 14 ? 1.965 -5.711 1.428 1 97.88 14 ALA B C 1
ATOM 581 O O . ALA B 1 14 ? 1.802 -4.492 1.541 1 97.88 14 ALA B O 1
ATOM 582 N N . VAL B 1 15 ? 2.189 -6.477 2.436 1 98 15 VAL B N 1
ATOM 583 C CA . VAL B 1 15 ? 2.236 -5.949 3.797 1 98 15 VAL B CA 1
ATOM 584 C C . VAL B 1 15 ? 3.424 -5 3.945 1 98 15 VAL B C 1
ATOM 586 O O . VAL B 1 15 ? 3.268 -3.871 4.414 1 98 15 VAL B O 1
ATOM 589 N N . GLY B 1 16 ? 4.527 -5.508 3.518 1 97.56 16 GLY B N 1
ATOM 590 C CA . GLY B 1 16 ? 5.73 -4.691 3.609 1 97.56 16 GLY B CA 1
ATOM 591 C C . GLY B 1 16 ? 5.633 -3.396 2.826 1 97.56 16 GLY B C 1
ATOM 592 O O . GLY B 1 16 ? 5.965 -2.326 3.342 1 97.56 16 GLY B O 1
ATOM 593 N N . GLY B 1 17 ? 5.234 -3.406 1.649 1 97.75 17 GLY B N 1
ATOM 594 C CA . GLY B 1 17 ? 5.09 -2.221 0.821 1 97.75 17 GLY B CA 1
ATOM 595 C C . GLY B 1 17 ? 4.094 -1.222 1.38 1 97.75 17 GLY B C 1
ATOM 596 O O . GLY B 1 17 ? 4.367 -0.02 1.414 1 97.75 17 GLY B O 1
ATOM 597 N N . ALA B 1 18 ? 3.012 -1.731 1.84 1 98.06 18 ALA B N 1
ATOM 598 C CA . ALA B 1 18 ? 1.963 -0.871 2.379 1 98.06 18 ALA B CA 1
ATOM 599 C C . ALA B 1 18 ? 2.449 -0.124 3.619 1 98.06 18 ALA B C 1
ATOM 601 O O . ALA B 1 18 ? 2.227 1.081 3.752 1 98.06 18 ALA B O 1
ATOM 602 N N . ILE B 1 19 ? 3.121 -0.732 4.461 1 98 19 ILE B N 1
ATOM 603 C CA . ILE B 1 19 ? 3.609 -0.136 5.699 1 98 19 ILE B CA 1
ATOM 604 C C . ILE B 1 19 ? 4.691 0.896 5.383 1 98 19 ILE B C 1
ATOM 606 O O . ILE B 1 19 ? 4.703 1.984 5.961 1 98 19 ILE B O 1
ATOM 610 N N . ALA B 1 20 ? 5.57 0.509 4.465 1 98.06 20 ALA B N 1
ATOM 611 C CA . ALA B 1 20 ? 6.629 1.437 4.074 1 98.06 20 ALA B CA 1
ATOM 612 C C . ALA B 1 20 ? 6.047 2.754 3.572 1 98.06 20 ALA B C 1
ATOM 614 O O . ALA B 1 20 ? 6.48 3.83 3.992 1 98.06 20 ALA B O 1
ATOM 615 N N . VAL B 1 21 ? 5.094 2.713 2.73 1 98.5 21 VAL B N 1
ATOM 616 C CA . VAL B 1 21 ? 4.484 3.908 2.162 1 98.5 21 VAL B CA 1
ATOM 617 C C . VAL B 1 21 ? 3.715 4.664 3.246 1 98.5 21 VAL B C 1
ATOM 619 O O . VAL B 1 21 ? 3.779 5.891 3.32 1 98.5 21 VAL B O 1
ATOM 622 N N . ALA B 1 22 ? 3.066 3.92 4.098 1 98.56 22 ALA B N 1
ATOM 623 C CA . ALA B 1 22 ? 2.295 4.551 5.164 1 98.56 22 ALA B CA 1
ATOM 624 C C . ALA B 1 22 ? 3.193 5.395 6.066 1 98.56 22 ALA B C 1
ATOM 626 O O . ALA B 1 22 ? 2.818 6.496 6.473 1 98.56 22 ALA B O 1
ATOM 627 N N . ILE B 1 23 ? 4.301 4.949 6.379 1 98.62 23 ILE B N 1
ATOM 628 C CA . ILE B 1 23 ? 5.246 5.652 7.238 1 98.62 23 ILE B CA 1
ATOM 629 C C . ILE B 1 23 ? 5.699 6.945 6.562 1 98.62 23 ILE B C 1
ATOM 631 O O . ILE B 1 23 ? 5.781 7.992 7.203 1 98.62 23 ILE B O 1
ATOM 635 N N . ILE B 1 24 ? 5.961 6.883 5.332 1 98.81 24 ILE B N 1
ATOM 636 C CA . ILE B 1 24 ? 6.41 8.055 4.59 1 98.81 24 ILE B CA 1
ATOM 637 C C . ILE B 1 24 ? 5.301 9.102 4.555 1 98.81 24 ILE B C 1
ATOM 639 O O . ILE B 1 24 ? 5.543 10.281 4.824 1 98.81 24 ILE B O 1
ATOM 643 N N . VAL B 1 25 ? 4.117 8.695 4.281 1 98.75 25 VAL B N 1
ATOM 644 C CA . VAL B 1 25 ? 2.992 9.625 4.184 1 98.75 25 VAL B CA 1
ATOM 645 C C . VAL B 1 25 ? 2.68 10.203 5.559 1 98.75 25 VAL B C 1
ATOM 647 O O . VAL B 1 25 ? 2.43 11.406 5.688 1 98.75 25 VAL B O 1
ATOM 650 N N . LYS B 1 26 ? 2.785 9.344 6.531 1 98.75 26 LYS B N 1
ATOM 651 C CA . LYS B 1 26 ? 2.578 9.828 7.895 1 98.75 26 LYS B CA 1
ATOM 652 C C . LYS B 1 26 ? 3.6 10.898 8.258 1 98.75 26 LYS B C 1
ATOM 654 O O . LYS B 1 26 ? 3.246 11.93 8.828 1 98.75 26 LYS B O 1
ATOM 659 N N . ALA B 1 27 ? 4.789 10.656 7.922 1 98.75 27 ALA B N 1
ATOM 660 C CA . ALA B 1 27 ? 5.844 11.617 8.211 1 98.75 27 ALA B CA 1
ATOM 661 C C . ALA B 1 27 ? 5.609 12.93 7.473 1 98.75 27 ALA B C 1
ATOM 663 O O . ALA B 1 27 ? 5.875 14.008 8.008 1 98.75 27 ALA B O 1
ATOM 664 N N . THR B 1 28 ? 5.152 12.859 6.289 1 98.81 28 THR B N 1
ATOM 665 C CA . THR B 1 28 ? 4.828 14.039 5.492 1 98.81 28 THR B CA 1
ATOM 666 C C . THR B 1 28 ? 3.699 14.836 6.141 1 98.81 28 THR B C 1
ATOM 668 O O . THR B 1 28 ? 3.795 16.062 6.281 1 98.81 28 THR B O 1
ATOM 671 N N . LEU B 1 29 ? 2.701 14.188 6.594 1 98.56 29 LEU B N 1
ATOM 672 C CA . LEU B 1 29 ? 1.556 14.82 7.234 1 98.56 29 LEU B CA 1
ATOM 673 C C . LEU B 1 29 ? 1.975 15.523 8.523 1 98.56 29 LEU B C 1
ATOM 675 O O . LEU B 1 29 ? 1.594 16.672 8.758 1 98.56 29 LEU B O 1
ATOM 679 N N . GLU B 1 30 ? 2.777 14.812 9.188 1 98.5 30 GLU B N 1
ATOM 680 C CA . GLU B 1 30 ? 3.262 15.375 10.445 1 98.5 30 GLU B CA 1
ATOM 681 C C . GLU B 1 30 ? 4.18 16.562 10.195 1 98.5 30 GLU B C 1
ATOM 683 O O . GLU B 1 30 ? 4.133 17.562 10.93 1 98.5 30 GLU B O 1
ATOM 688 N N . GLY B 1 31 ? 4.953 16.453 9.18 1 98.5 31 GLY B N 1
ATOM 689 C CA . GLY B 1 31 ? 5.812 17.562 8.789 1 98.5 31 GLY B CA 1
ATOM 690 C C . GLY B 1 31 ? 5.043 18.797 8.367 1 98.5 31 GLY B C 1
ATOM 691 O O . GLY B 1 31 ? 5.367 19.922 8.789 1 98.5 31 GLY B O 1
ATOM 692 N N . VAL B 1 32 ? 4.086 18.672 7.652 1 98.25 32 VAL B N 1
ATOM 693 C CA . VAL B 1 32 ? 3.268 19.781 7.164 1 98.25 32 VAL B CA 1
ATOM 694 C C . VAL B 1 32 ? 2.514 20.422 8.328 1 98.25 32 VAL B C 1
ATOM 696 O O . VAL B 1 32 ? 2.342 21.641 8.375 1 98.25 32 VAL B O 1
ATOM 699 N N . THR B 1 33 ? 2.162 19.609 9.289 1 97.75 33 THR B N 1
ATOM 700 C CA . THR B 1 33 ? 1.452 20.125 10.453 1 97.75 33 THR B CA 1
ATOM 701 C C . THR B 1 33 ? 2.369 21 11.312 1 97.75 33 THR B C 1
ATOM 703 O O . THR B 1 33 ? 1.921 21.969 11.914 1 97.75 33 THR B O 1
ATOM 706 N N . ARG B 1 34 ? 3.629 20.641 11.242 1 96.88 34 ARG B N 1
ATOM 707 C CA . ARG B 1 34 ? 4.602 21.344 12.062 1 96.88 34 ARG B CA 1
ATOM 708 C C . ARG B 1 34 ? 5.105 22.594 11.359 1 96.88 34 ARG B C 1
ATOM 710 O O . ARG B 1 34 ? 5.355 23.625 12.008 1 96.88 34 ARG B O 1
ATOM 717 N N . GLN B 1 35 ? 5.152 22.562 10.062 1 97.69 35 GLN B N 1
ATOM 718 C CA . GLN B 1 35 ? 5.684 23.641 9.227 1 97.69 35 GLN B CA 1
ATOM 719 C C . GLN B 1 35 ? 4.891 23.766 7.926 1 97.69 35 GLN B C 1
ATOM 721 O O . GLN B 1 35 ? 5.355 23.344 6.863 1 97.69 35 GLN B O 1
ATOM 726 N N . PRO B 1 36 ? 3.811 24.391 7.965 1 96.56 36 PRO B N 1
ATOM 727 C CA . PRO B 1 36 ? 2.914 24.453 6.812 1 96.56 36 PRO B CA 1
ATOM 728 C C . PRO B 1 36 ? 3.557 25.141 5.605 1 96.56 36 PRO B C 1
ATOM 730 O O . PRO B 1 36 ? 3.166 24.875 4.465 1 96.56 36 PRO B O 1
ATOM 733 N N . GLU B 1 37 ? 4.535 25.859 5.797 1 96.5 37 GLU B N 1
ATOM 734 C CA . GLU B 1 37 ? 5.195 26.594 4.719 1 96.5 37 GLU B CA 1
ATOM 735 C C . GLU B 1 37 ? 6.023 25.656 3.844 1 96.5 37 GLU B C 1
ATOM 737 O O . GLU B 1 37 ? 6.395 26 2.725 1 96.5 37 GLU B O 1
ATOM 742 N N . LEU B 1 38 ? 6.309 24.422 4.375 1 97.12 38 LEU B N 1
ATOM 743 C CA . LEU B 1 38 ? 7.148 23.469 3.648 1 97.12 38 LEU B CA 1
ATOM 744 C C . LEU B 1 38 ? 6.305 22.391 2.982 1 97.12 38 LEU B C 1
ATOM 746 O O . LEU B 1 38 ? 6.828 21.359 2.566 1 97.12 38 LEU B O 1
ATOM 750 N N . ARG B 1 39 ? 5.039 22.562 2.889 1 97.19 39 ARG B N 1
ATOM 751 C CA . ARG B 1 39 ? 4.152 21.562 2.316 1 97.19 39 ARG B CA 1
ATOM 752 C C . ARG B 1 39 ? 4.641 21.109 0.943 1 97.19 39 ARG B C 1
ATOM 754 O O . ARG B 1 39 ? 4.68 19.922 0.648 1 97.19 39 ARG B O 1
ATOM 761 N N . GLY B 1 40 ? 4.965 22.094 0.21 1 97.44 40 GLY B N 1
ATOM 762 C CA . GLY B 1 40 ? 5.422 21.766 -1.13 1 97.44 40 GLY B CA 1
ATOM 763 C C . GLY B 1 40 ? 6.668 20.891 -1.138 1 97.44 40 GLY B C 1
ATOM 764 O O . GLY B 1 40 ? 6.723 19.891 -1.848 1 97.44 40 GLY B O 1
ATOM 765 N N . SER B 1 41 ? 7.613 21.266 -0.39 1 98.25 41 SER B N 1
ATOM 766 C CA . SER B 1 41 ? 8.859 20.5 -0.339 1 98.25 41 SER B CA 1
ATOM 767 C C . SER B 1 41 ? 8.648 19.125 0.257 1 98.25 41 SER B C 1
ATOM 769 O O . SER B 1 41 ? 9.195 18.125 -0.238 1 98.25 41 SER B O 1
ATOM 771 N N . LEU B 1 42 ? 7.848 19.031 1.29 1 98.19 42 LEU B N 1
ATOM 772 C CA . LEU B 1 42 ? 7.574 1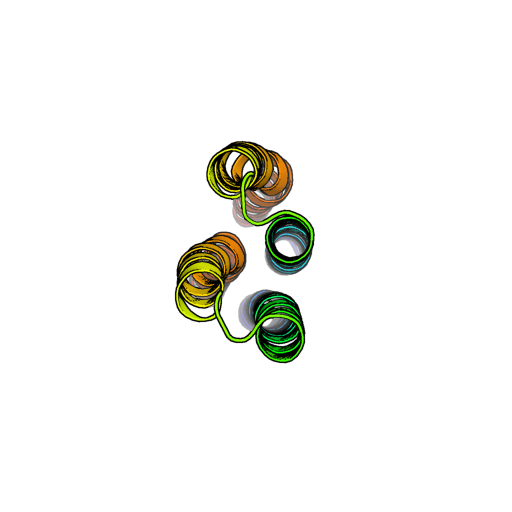7.75 1.935 1 98.19 42 LEU B CA 1
ATOM 773 C C . LEU B 1 42 ? 6.809 16.828 0.998 1 98.19 42 LEU B C 1
ATOM 775 O O . LEU B 1 42 ? 7.074 15.617 0.953 1 98.19 42 LEU B O 1
ATOM 779 N N . GLN B 1 43 ? 5.875 17.422 0.268 1 98.06 43 GLN B N 1
ATOM 780 C CA . GLN B 1 43 ? 5.133 16.641 -0.707 1 98.06 43 GLN B CA 1
ATOM 781 C C . GLN B 1 43 ? 6.055 16.094 -1.8 1 98.06 43 GLN B C 1
ATOM 783 O O . GLN B 1 43 ? 5.91 14.961 -2.24 1 98.06 43 GLN B O 1
ATOM 788 N N . THR B 1 44 ? 7.008 16.891 -2.254 1 98.38 44 THR B N 1
ATOM 789 C CA . THR B 1 44 ? 7.977 16.453 -3.252 1 98.38 44 THR B CA 1
ATOM 790 C C . THR B 1 44 ? 8.812 15.289 -2.721 1 98.38 44 THR B C 1
ATOM 792 O O . THR B 1 44 ? 9.031 14.305 -3.426 1 98.38 44 THR B O 1
ATOM 795 N N . LEU B 1 45 ? 9.211 15.359 -1.494 1 98.31 45 LEU B N 1
ATOM 796 C CA . LEU B 1 45 ? 9.984 14.297 -0.863 1 98.31 45 LEU B CA 1
ATOM 797 C C . LEU B 1 45 ? 9.156 13.016 -0.75 1 98.31 45 LEU B C 1
ATOM 799 O O . LEU B 1 45 ? 9.68 11.914 -0.934 1 98.31 45 LEU B O 1
ATOM 803 N N . MET B 1 46 ? 7.93 13.242 -0.403 1 98.25 46 MET B N 1
ATOM 804 C CA . MET B 1 46 ? 7.031 12.094 -0.326 1 98.25 46 MET B CA 1
ATOM 805 C C . MET B 1 46 ? 6.949 11.375 -1.668 1 98.25 46 MET B C 1
ATOM 807 O O . MET B 1 46 ? 7.023 10.148 -1.724 1 98.25 46 MET B O 1
ATOM 811 N N . PHE B 1 47 ? 6.867 12.117 -2.771 1 98.12 47 PHE B N 1
ATOM 812 C CA . PHE B 1 47 ? 6.719 11.555 -4.109 1 98.12 47 PHE B CA 1
ATOM 813 C C . PHE B 1 47 ? 7.988 10.836 -4.539 1 98.12 47 PHE B C 1
ATOM 815 O O . PHE B 1 47 ? 7.93 9.844 -5.273 1 98.12 47 PHE B O 1
ATOM 822 N N . ILE B 1 48 ? 9.086 11.273 -4.039 1 98 48 ILE B N 1
ATOM 823 C CA . ILE B 1 48 ? 10.359 10.617 -4.328 1 98 48 ILE B CA 1
ATOM 824 C C . ILE B 1 48 ? 10.492 9.359 -3.48 1 98 48 ILE B C 1
ATOM 826 O O . ILE B 1 48 ? 10.844 8.289 -3.99 1 98 48 ILE B O 1
ATOM 830 N N . GLY B 1 49 ? 10.141 9.508 -2.18 1 98.19 49 GLY B N 1
ATOM 831 C CA . GLY B 1 49 ? 10.336 8.43 -1.219 1 98.19 49 GLY B CA 1
ATOM 832 C C . GLY B 1 49 ? 9.422 7.246 -1.449 1 98.19 49 GLY B C 1
ATOM 833 O O . GLY B 1 49 ? 9.828 6.094 -1.276 1 98.19 49 GLY B O 1
ATOM 834 N N . VAL B 1 50 ? 8.234 7.535 -1.919 1 98 50 VAL B N 1
ATOM 835 C CA . VAL B 1 50 ? 7.219 6.492 -2.041 1 98 50 VAL B CA 1
ATOM 836 C C . VAL B 1 50 ? 7.621 5.508 -3.139 1 98 50 VAL B C 1
ATOM 838 O O . VAL B 1 50 ? 7.66 4.297 -2.914 1 98 50 VAL B O 1
ATOM 841 N N . PRO B 1 51 ? 7.984 5.914 -4.281 1 96.38 51 PRO B N 1
ATOM 842 C CA . PRO B 1 51 ? 8.398 4.949 -5.301 1 96.38 51 PRO B CA 1
ATOM 843 C C . PRO B 1 51 ? 9.641 4.152 -4.887 1 96.38 51 PRO B C 1
ATOM 845 O O . PRO B 1 51 ? 9.758 2.975 -5.227 1 96.38 51 PRO B O 1
ATOM 848 N N . LEU B 1 52 ? 10.609 4.773 -4.164 1 97.25 52 LEU B N 1
ATOM 849 C CA . LEU B 1 52 ? 11.805 4.09 -3.697 1 97.25 52 LEU B CA 1
ATOM 850 C C . LEU B 1 52 ? 11.453 2.973 -2.719 1 97.25 52 LEU B C 1
ATOM 852 O O . LEU B 1 52 ? 12.031 1.886 -2.775 1 97.25 52 LEU B O 1
ATOM 856 N N . ALA B 1 53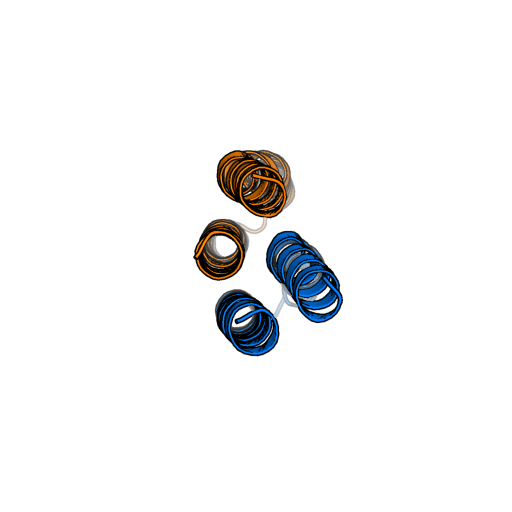 ? 10.477 3.281 -1.894 1 97.38 53 ALA B N 1
ATOM 857 C CA . ALA B 1 53 ? 10.031 2.316 -0.891 1 97.38 53 ALA B CA 1
ATOM 858 C C . ALA B 1 53 ? 9.344 1.121 -1.546 1 97.38 53 ALA B C 1
ATOM 860 O O . ALA B 1 53 ? 9.391 0.005 -1.024 1 97.38 53 ALA B O 1
ATOM 861 N N . GLU B 1 54 ? 8.773 1.318 -2.689 1 96.62 54 GLU B N 1
ATOM 862 C CA . GLU B 1 54 ? 7.988 0.278 -3.352 1 96.62 54 GLU B CA 1
ATOM 863 C C . GLU B 1 54 ? 8.883 -0.646 -4.172 1 96.62 54 GLU B C 1
ATOM 865 O O . GLU B 1 54 ? 8.453 -1.726 -4.586 1 96.62 54 GLU B O 1
ATOM 870 N N . ALA B 1 55 ? 10.117 -0.289 -4.414 1 96.69 55 ALA B N 1
ATOM 871 C CA . ALA B 1 55 ? 11.031 -1.05 -5.262 1 96.69 55 ALA B CA 1
ATOM 872 C C . ALA B 1 55 ? 11.172 -2.486 -4.766 1 96.69 55 ALA B C 1
ATOM 874 O O . ALA B 1 55 ? 11.047 -3.434 -5.547 1 96.69 55 ALA B O 1
ATOM 875 N N . VAL B 1 56 ? 11.312 -2.635 -3.506 1 96.81 56 VAL B N 1
ATOM 876 C CA . VAL B 1 56 ? 11.562 -3.949 -2.926 1 96.81 56 VAL B CA 1
ATOM 877 C C . VAL B 1 56 ? 10.297 -4.797 -3 1 96.81 56 VAL B C 1
ATOM 879 O O . VAL B 1 56 ? 10.328 -5.938 -3.465 1 96.81 56 VAL B O 1
ATOM 882 N N . PRO B 1 57 ? 9.125 -4.238 -2.594 1 97.88 57 PRO B N 1
ATOM 883 C CA . PRO B 1 57 ? 7.898 -5.023 -2.719 1 97.88 57 PRO B CA 1
ATOM 884 C C . PRO B 1 57 ? 7.598 -5.43 -4.16 1 97.88 57 PRO B C 1
ATOM 886 O O . PRO B 1 57 ? 7.117 -6.539 -4.41 1 97.88 57 PRO B O 1
ATOM 889 N N . ILE B 1 58 ? 7.816 -4.523 -5.109 1 95.81 58 ILE B N 1
ATOM 890 C CA . ILE B 1 58 ? 7.57 -4.836 -6.512 1 95.81 58 ILE B CA 1
ATOM 891 C C . ILE B 1 58 ? 8.477 -5.988 -6.949 1 95.81 58 ILE B C 1
ATOM 893 O O . ILE B 1 58 ? 8.023 -6.914 -7.629 1 95.81 58 ILE B O 1
ATOM 897 N N . ILE B 1 59 ? 9.711 -5.957 -6.57 1 96.62 59 ILE B N 1
ATOM 898 C CA . ILE B 1 59 ? 10.641 -7.035 -6.887 1 96.62 59 ILE B CA 1
ATOM 899 C C . ILE B 1 59 ? 10.141 -8.344 -6.27 1 96.62 59 ILE B C 1
ATOM 901 O O . ILE B 1 59 ? 10.211 -9.398 -6.902 1 96.62 59 ILE B O 1
ATOM 905 N N . ALA B 1 60 ? 9.656 -8.258 -5.09 1 97.31 60 ALA B N 1
ATOM 906 C CA . ALA B 1 60 ? 9.133 -9.438 -4.414 1 97.31 60 ALA B CA 1
ATOM 907 C C . ALA B 1 60 ? 7.961 -10.039 -5.188 1 97.31 60 ALA B C 1
ATOM 909 O O . ALA B 1 60 ? 7.793 -11.258 -5.227 1 97.31 60 ALA B O 1
ATOM 910 N N . ILE B 1 61 ? 7.133 -9.242 -5.855 1 96 61 ILE B N 1
ATOM 911 C CA . ILE B 1 61 ? 6.012 -9.727 -6.652 1 96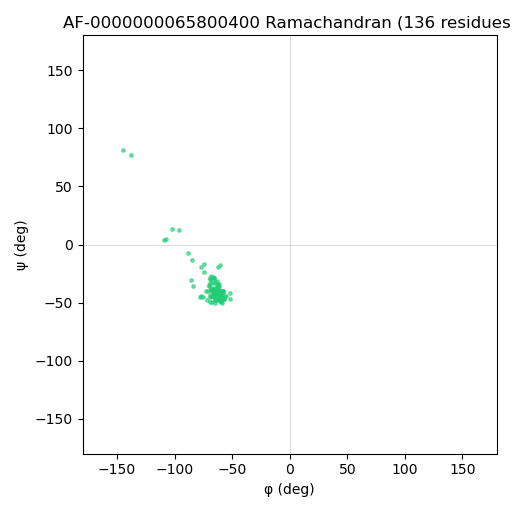 61 ILE B CA 1
ATOM 912 C C . ILE B 1 61 ? 6.535 -10.469 -7.879 1 96 61 ILE B C 1
ATOM 914 O O . ILE B 1 61 ? 6.004 -11.523 -8.25 1 96 61 ILE B O 1
ATOM 918 N N . VAL B 1 62 ? 7.586 -9.875 -8.383 1 95.81 62 VAL B N 1
ATOM 919 C CA . VAL B 1 62 ? 8.195 -10.531 -9.539 1 95.81 62 VAL B CA 1
ATOM 920 C C . VAL B 1 62 ? 8.703 -11.914 -9.141 1 95.81 62 VAL B C 1
ATOM 922 O O . VAL B 1 62 ? 8.492 -12.891 -9.859 1 95.81 62 VAL B O 1
ATOM 925 N N . VAL B 1 63 ? 9.312 -11.977 -8.016 1 96.19 63 VAL B N 1
ATOM 926 C CA . VAL B 1 63 ? 9.812 -13.25 -7.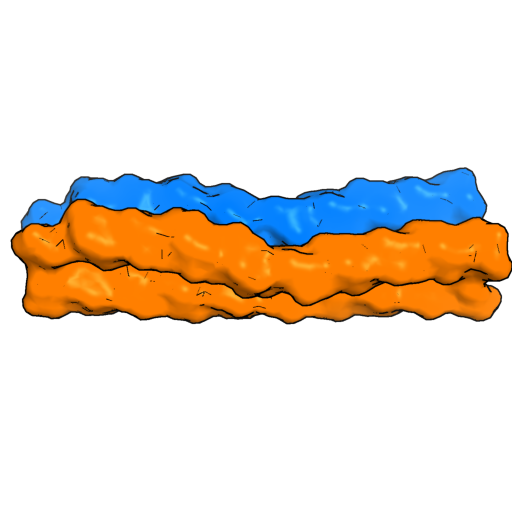512 1 96.19 63 VAL B CA 1
ATOM 927 C C . VAL B 1 63 ? 8.656 -14.219 -7.297 1 96.19 63 VAL B C 1
ATOM 929 O O . VAL B 1 63 ? 8.758 -15.406 -7.613 1 96.19 63 VAL B O 1
ATOM 932 N N . SER B 1 64 ? 7.59 -13.719 -6.805 1 94.75 64 SER B N 1
ATOM 933 C CA . SER B 1 64 ? 6.398 -14.539 -6.613 1 94.75 64 SER B CA 1
ATOM 934 C C . SER B 1 64 ? 5.914 -15.125 -7.938 1 94.75 64 SER B C 1
ATOM 936 O O . SER B 1 64 ? 5.504 -16.281 -7.992 1 94.75 64 SER B O 1
ATOM 938 N N . PHE B 1 65 ? 5.969 -14.328 -9.016 1 92.94 65 PHE B N 1
ATOM 939 C CA . PHE B 1 65 ? 5.559 -14.797 -10.328 1 92.94 65 PHE B CA 1
ATOM 940 C C . PHE B 1 65 ? 6.488 -15.898 -10.828 1 92.94 65 PHE B C 1
ATOM 942 O O . PHE B 1 65 ? 6.035 -16.891 -11.398 1 92.94 65 PHE B O 1
ATOM 949 N N . ILE B 1 66 ? 7.812 -15.703 -10.625 1 94 66 ILE B N 1
ATOM 950 C CA . ILE B 1 66 ? 8.789 -16.703 -11.039 1 94 66 ILE B CA 1
ATOM 951 C C . ILE B 1 66 ? 8.523 -18.016 -10.305 1 94 66 ILE B C 1
ATOM 953 O O . ILE B 1 66 ? 8.562 -19.094 -10.914 1 94 66 ILE B O 1
ATOM 957 N N . LEU B 1 67 ? 8.195 -17.969 -9.047 1 92.12 67 LEU B N 1
ATOM 958 C CA . LEU B 1 67 ? 7.918 -19.156 -8.25 1 92.12 67 LEU B CA 1
ATOM 959 C C . LEU B 1 67 ? 6.672 -19.859 -8.758 1 92.12 67 LEU B C 1
ATOM 961 O O . LEU B 1 67 ? 6.562 -21.094 -8.641 1 92.12 67 LEU B O 1
ATOM 965 N N . LEU B 1 68 ? 5.742 -19.094 -9.344 1 84.56 68 LEU B N 1
ATOM 966 C CA . LEU B 1 68 ? 4.5 -19.656 -9.875 1 84.56 68 LEU B CA 1
ATOM 967 C C . LEU B 1 68 ? 4.777 -20.562 -11.07 1 84.56 68 LEU B C 1
ATOM 969 O O . LEU B 1 68 ? 4.055 -21.531 -11.297 1 84.56 68 LEU B O 1
ATOM 973 N N . PHE B 1 69 ? 5.762 -20.25 -11.664 1 84.94 69 PHE B N 1
ATOM 974 C CA . PHE B 1 69 ? 5.984 -20.953 -12.914 1 84.94 69 PHE B CA 1
ATOM 975 C C . PHE B 1 69 ? 7.133 -21.953 -12.781 1 84.94 69 PHE B C 1
ATOM 977 O O . PHE B 1 69 ? 7.512 -22.609 -13.75 1 84.94 69 PHE B O 1
ATOM 984 N N . THR B 1 70 ? 7.637 -22.094 -11.664 1 82.25 70 THR B N 1
ATOM 985 C CA . THR B 1 70 ? 8.672 -23.094 -11.492 1 82.25 70 THR B CA 1
ATOM 986 C C . THR B 1 70 ? 8.188 -24.219 -10.586 1 82.25 70 THR B C 1
ATOM 988 O O . THR B 1 70 ? 7.301 -24.031 -9.758 1 82.25 70 THR B O 1
#

Sequence (140 aa):
MNLLAAGIAAGLAAVGGAIAVAIIVKATLEGVTRQPELRGSLQTLMFIGVPLAEAVPIIAIVVSFILLFTMNLLAAGIAAGLAAVGGAIAVAIIVKATLEGVTRQPELRGSLQTLMFIGVPLAEAVPIIAIVVSFILLFT

InterPro domains:
  IPR000454 ATP synthase, F0 complex, subunit C [MF_01396] (3-68)
  IPR000454 ATP synthase, F0 complex, subunit C [PR00124] (5-24)
  IPR000454 ATP synthase, F0 complex, subunit C [PR00124] (26-41)
  IPR000454 ATP synthase, F0 complex, subunit C [PR00124] (43-68)
  IPR002379 V-ATPase proteolipid subunit C-like domain [PF00137] (4-67)
  IPR005953 ATP synthase, F0 complex, subunit C, bacterial/chloroplast [TIGR01260] (13-69)
  IPR020537 ATP synthase, F0 complex, subunit C, DCCD-binding site [PS00605] (33-54)
  IPR035921 F/V-ATP synthase subunit C superfamily [SSF81333] (3-69)
  IPR038662 F1F0 ATP synthase subunit C superfamily [G3DSA:1.20.20.10] (1-70)

pLDDT: mean 96.39, std 3.46, range [82.0, 98.81]

Secondary structure (DSSP, 8-state):
-HHHHHHHHHHHHHHHHHHHHHHHHHHHHHHHHH-GGGHHHHHHHHHHHHHHHHHHHHHHHHHHHHHHT-/-HHHHHHHHHHHHHHHHHHHHHHHHHHHHHHHHH-GGGHHHHHHHHHHHHHHHHHHHHHHHHHHHHHHT-